Protein AF-A0A357B4P2-F1 (afdb_monomer_lite)

Radius of gyration: 15.86 Å; chains: 1; bounding box: 50×34×34 Å

Foldseek 3Di:
DDPVPDPPDPPDPPDDAQEDEWAQVCCVPVVVVCVVVNHHYLHDYFDPFEANVCRRPVLLAWDDPDDQEIEGQDPVCVVSNVPPPHDYHYFPDHAHHDPPRSCQSDWDDDPPDIHDDPVRHTPVD

Sequence (125 aa):
MNASHVIKTPHLPKGKVTRILIGERYRSRLEAPLKCRGIEVLWIPDNPDVDPRLGGHADLSVIHMGDNLLVAERYTFVNLLTIEGLEIKLAAAAQGAEYPADSGLNGCILDDALIHNPLYTDRAV

pLDDT: mean 85.13, std 13.19, range [44.78, 97.38]

Structure (mmCIF, N/CA/C/O backbone):
data_AF-A0A357B4P2-F1
#
_entry.id   AF-A0A357B4P2-F1
#
loop_
_atom_site.group_PDB
_atom_site.id
_atom_site.type_symbol
_atom_site.label_atom_id
_atom_site.label_alt_id
_atom_site.label_comp_id
_atom_site.label_asym_id
_atom_site.label_entity_id
_atom_site.label_seq_id
_atom_site.pdbx_PDB_ins_code
_atom_site.Cartn_x
_atom_site.Cartn_y
_atom_site.Cartn_z
_atom_site.occupancy
_atom_site.B_iso_or_equiv
_atom_site.auth_seq_id
_atom_site.auth_comp_id
_atom_site.auth_asym_id
_atom_site.auth_atom_id
_atom_site.pdbx_PDB_model_num
ATOM 1 N N . MET A 1 1 ? -38.822 -3.005 -3.786 1.00 50.88 1 MET A N 1
ATOM 2 C CA . MET A 1 1 ? -37.420 -3.476 -3.819 1.00 50.88 1 MET A CA 1
ATOM 3 C C . MET A 1 1 ? -37.089 -3.995 -2.427 1.00 50.88 1 MET A C 1
ATOM 5 O O . MET A 1 1 ? -37.282 -3.246 -1.479 1.00 50.88 1 MET A O 1
ATOM 9 N N . ASN A 1 2 ? -36.711 -5.269 -2.279 1.00 44.78 2 ASN A N 1
ATOM 10 C CA . ASN A 1 2 ? -36.382 -5.848 -0.971 1.00 44.78 2 ASN A CA 1
ATOM 11 C C . ASN A 1 2 ? -35.031 -5.305 -0.484 1.00 44.78 2 ASN A C 1
ATOM 13 O O . ASN A 1 2 ? -34.033 -5.398 -1.192 1.00 44.78 2 ASN A O 1
ATOM 17 N N . ALA A 1 3 ? -34.994 -4.770 0.738 1.00 55.50 3 ALA A N 1
ATOM 18 C CA . ALA A 1 3 ? -33.797 -4.208 1.374 1.00 55.50 3 ALA A CA 1
ATOM 19 C C . ALA A 1 3 ? -32.711 -5.255 1.726 1.00 55.50 3 ALA A C 1
ATOM 21 O O . ALA A 1 3 ? -31.700 -4.915 2.334 1.00 55.50 3 ALA A O 1
ATOM 22 N N . SER A 1 4 ? -32.901 -6.524 1.347 1.00 56.19 4 SER A N 1
ATOM 23 C CA . SER A 1 4 ? -32.019 -7.657 1.657 1.00 56.19 4 SER A CA 1
ATOM 24 C C . SER A 1 4 ? -30.700 -7.682 0.873 1.00 56.19 4 SER A C 1
ATOM 26 O O . SER A 1 4 ? -29.848 -8.505 1.179 1.00 56.19 4 SER A O 1
ATOM 28 N N . HIS A 1 5 ? -30.513 -6.793 -0.108 1.00 55.19 5 HIS A N 1
ATOM 29 C CA . HIS A 1 5 ? -29.274 -6.682 -0.897 1.00 55.19 5 HIS A CA 1
ATOM 30 C C . HIS A 1 5 ? -28.471 -5.408 -0.597 1.00 55.19 5 HIS A C 1
ATOM 32 O O . HIS A 1 5 ? -27.511 -5.100 -1.298 1.00 55.19 5 HIS A O 1
ATOM 38 N N . VAL A 1 6 ? -28.862 -4.639 0.425 1.00 65.38 6 VAL A N 1
ATOM 39 C CA . VAL A 1 6 ? -28.149 -3.412 0.791 1.00 65.38 6 VAL A CA 1
ATOM 40 C C . VAL A 1 6 ? -27.027 -3.764 1.759 1.00 65.38 6 VAL A C 1
ATOM 42 O O . VAL A 1 6 ? -27.273 -4.099 2.920 1.00 65.38 6 VAL A O 1
ATOM 45 N N . ILE A 1 7 ? -25.788 -3.662 1.282 1.00 55.94 7 ILE A N 1
ATOM 46 C CA . ILE A 1 7 ? -24.600 -3.733 2.130 1.00 55.94 7 ILE A CA 1
ATOM 47 C C . ILE A 1 7 ? -24.655 -2.541 3.097 1.00 55.94 7 ILE A C 1
ATOM 49 O O . ILE A 1 7 ? -24.506 -1.393 2.686 1.00 55.94 7 ILE A O 1
ATOM 53 N N . LYS A 1 8 ? -24.915 -2.805 4.385 1.00 57.78 8 LYS A N 1
ATOM 54 C CA . LYS A 1 8 ? -25.049 -1.748 5.407 1.00 57.78 8 LYS A CA 1
ATOM 55 C C . LYS A 1 8 ? -23.717 -1.084 5.755 1.00 57.78 8 LYS A C 1
ATOM 57 O O . LYS A 1 8 ? -23.700 0.092 6.104 1.00 57.78 8 LYS A O 1
ATOM 62 N N . THR A 1 9 ? -22.623 -1.832 5.636 1.00 56.22 9 THR A N 1
ATOM 63 C CA . THR A 1 9 ? -21.273 -1.367 5.953 1.00 56.22 9 THR A CA 1
ATOM 64 C C . THR A 1 9 ? -20.299 -2.020 4.971 1.00 56.22 9 THR A C 1
ATOM 66 O O . THR A 1 9 ? -19.819 -3.118 5.243 1.00 56.22 9 THR A O 1
ATOM 69 N N . PRO A 1 10 ? -20.061 -1.433 3.786 1.00 54.28 10 PRO A N 1
ATOM 70 C CA . PRO A 1 10 ? -19.153 -2.028 2.810 1.00 54.28 10 PRO A CA 1
ATOM 71 C C . PRO A 1 10 ? -17.729 -2.007 3.364 1.00 54.28 10 PRO A C 1
ATOM 73 O O . PRO A 1 10 ? -17.152 -0.934 3.497 1.00 54.28 10 PRO A O 1
ATOM 76 N N . HIS A 1 11 ? -17.224 -3.186 3.746 1.00 60.72 11 HIS A N 1
ATOM 77 C CA . HIS A 1 11 ? -15.833 -3.506 4.111 1.00 60.72 11 HIS A CA 1
ATOM 78 C C . HIS A 1 11 ? -15.080 -2.402 4.869 1.00 60.72 11 HIS A C 1
ATOM 80 O O . HIS A 1 11 ? -13.915 -2.118 4.599 1.00 60.72 11 HIS A O 1
ATOM 86 N N . LEU A 1 12 ? -15.755 -1.762 5.830 1.00 68.75 12 LEU A N 1
ATOM 87 C CA . LEU A 1 12 ? -15.116 -0.785 6.698 1.00 68.75 12 LEU A CA 1
ATOM 88 C C . LEU A 1 12 ? -14.298 -1.519 7.767 1.00 68.75 12 LEU A C 1
ATOM 90 O O . LEU A 1 12 ? -14.704 -2.594 8.220 1.00 68.75 12 LEU A O 1
ATOM 94 N N . PRO A 1 13 ? -13.180 -0.932 8.218 1.00 73.44 13 PRO A N 1
ATOM 95 C CA . PRO A 1 13 ? -12.426 -1.451 9.348 1.00 73.44 13 PRO A CA 1
ATOM 96 C C . PRO A 1 13 ? -13.345 -1.761 10.537 1.00 73.44 13 PRO A C 1
ATOM 98 O O . PRO A 1 13 ? -14.252 -0.989 10.853 1.00 73.44 13 PRO A O 1
ATOM 101 N N . LYS A 1 14 ? -13.098 -2.887 11.222 1.00 74.62 14 LYS A N 1
ATOM 102 C CA . LYS A 1 14 ? -13.917 -3.365 12.358 1.00 74.62 14 LYS A CA 1
ATOM 103 C C . LYS A 1 14 ? -13.927 -2.404 13.562 1.00 74.62 14 LYS A C 1
ATOM 105 O O . LYS A 1 14 ? -14.702 -2.599 14.493 1.00 74.62 14 LYS A O 1
ATOM 110 N N . GLY A 1 15 ? -13.083 -1.373 13.553 1.00 81.44 15 GLY A N 1
ATOM 111 C CA . GLY A 1 15 ? -12.977 -0.364 14.599 1.00 81.44 15 GLY A CA 1
ATOM 112 C C . GLY A 1 15 ? -12.685 1.027 14.044 1.00 81.44 15 GLY A C 1
ATOM 113 O O . GLY A 1 15 ? -12.598 1.243 12.835 1.00 81.44 15 GLY A O 1
ATOM 114 N N . LYS A 1 16 ? -12.526 1.995 14.951 1.00 85.81 16 LYS A N 1
ATOM 115 C CA . LYS A 1 16 ? -12.150 3.360 14.578 1.00 85.81 16 LYS A CA 1
ATOM 116 C C . LYS A 1 16 ? -10.760 3.347 13.940 1.00 85.81 16 LYS A C 1
ATOM 118 O O . LYS A 1 16 ? -9.793 2.945 14.578 1.00 85.81 16 LYS A O 1
ATOM 123 N N . VAL A 1 17 ? -10.665 3.854 12.716 1.00 87.38 17 VAL A N 1
ATOM 124 C CA . VAL A 1 17 ? -9.381 4.091 12.054 1.00 87.38 17 VAL A CA 1
ATOM 125 C C . VAL A 1 17 ? -8.634 5.192 12.798 1.00 87.38 17 VAL A C 1
ATOM 127 O O . VAL A 1 17 ? -9.124 6.317 12.905 1.00 87.38 17 VAL A O 1
ATOM 130 N N . THR A 1 18 ? -7.462 4.858 13.327 1.00 88.81 18 THR A N 1
ATOM 131 C CA . THR A 1 18 ? -6.572 5.793 14.031 1.00 88.81 18 THR A CA 1
ATOM 132 C C . THR A 1 18 ? -5.312 6.111 13.239 1.00 88.81 18 THR A C 1
ATOM 134 O O . THR A 1 18 ? -4.667 7.113 13.531 1.00 88.81 18 THR A O 1
ATOM 137 N N . ARG A 1 19 ? -4.981 5.307 12.223 1.00 87.62 19 ARG A N 1
ATOM 138 C CA . ARG A 1 19 ? -3.798 5.484 11.381 1.00 87.62 19 ARG A CA 1
ATOM 139 C C . ARG A 1 19 ? -4.095 5.109 9.936 1.00 87.62 19 ARG A C 1
ATOM 141 O O . ARG A 1 19 ? -4.826 4.149 9.700 1.00 87.62 19 ARG A O 1
ATOM 148 N N . ILE A 1 20 ? -3.539 5.863 8.991 1.00 89.81 20 ILE A N 1
ATOM 149 C CA . ILE A 1 20 ? -3.687 5.617 7.551 1.00 89.81 20 ILE A CA 1
ATOM 150 C C . ILE A 1 20 ? -2.396 5.891 6.780 1.00 89.81 20 ILE A C 1
ATOM 152 O O . ILE A 1 20 ? -1.549 6.667 7.216 1.00 89.81 20 ILE A O 1
ATOM 156 N N . LEU A 1 21 ? -2.306 5.279 5.604 1.00 88.75 21 LEU A N 1
ATOM 157 C CA . LEU A 1 21 ? -1.267 5.468 4.597 1.00 88.75 21 LEU A CA 1
ATOM 158 C C . LEU A 1 21 ? -1.833 6.339 3.470 1.00 88.75 21 LEU A C 1
ATOM 160 O O . LEU A 1 21 ? -2.863 5.990 2.894 1.00 88.75 21 LEU A O 1
ATOM 164 N N . ILE A 1 22 ? -1.213 7.484 3.178 1.00 92.19 22 ILE A N 1
ATOM 165 C CA . ILE A 1 22 ? -1.667 8.413 2.126 1.00 92.19 22 ILE A CA 1
ATOM 166 C C . ILE A 1 22 ? -0.460 9.018 1.406 1.00 92.19 22 ILE A C 1
ATOM 168 O O . ILE A 1 22 ? 0.534 9.355 2.043 1.00 92.19 22 ILE A O 1
ATOM 172 N N . GLY A 1 23 ? -0.583 9.243 0.094 1.00 92.75 23 GLY A N 1
ATOM 173 C CA . GLY A 1 23 ? 0.402 9.984 -0.696 1.00 92.75 23 GLY A CA 1
ATOM 174 C C . GLY A 1 23 ? 0.726 11.371 -0.127 1.00 92.75 23 GLY A C 1
ATOM 175 O O . GLY A 1 23 ? -0.157 12.210 0.078 1.00 92.75 23 GLY A O 1
ATOM 176 N N . GLU A 1 24 ? 2.009 11.643 0.087 1.00 93.50 24 GLU A N 1
ATOM 177 C CA . GLU A 1 24 ? 2.541 12.882 0.656 1.00 93.50 24 GLU A CA 1
ATOM 178 C C . GLU A 1 24 ? 2.129 14.113 -0.156 1.00 93.50 24 GLU A C 1
ATOM 180 O O . GLU A 1 24 ? 1.865 15.172 0.417 1.00 93.50 24 GLU A O 1
ATOM 185 N N . ARG A 1 25 ? 1.956 13.981 -1.477 1.00 94.94 25 ARG A N 1
ATOM 186 C CA . ARG A 1 25 ? 1.476 15.082 -2.328 1.00 94.94 25 ARG A CA 1
ATOM 187 C C . ARG A 1 25 ? 0.130 15.667 -1.884 1.00 94.94 25 ARG A C 1
ATOM 189 O O . ARG A 1 25 ? -0.169 16.823 -2.183 1.00 94.94 25 ARG A O 1
ATOM 196 N N . TYR A 1 26 ? -0.683 14.904 -1.152 1.00 95.56 26 TYR A N 1
ATOM 197 C CA . TYR A 1 26 ? -1.980 15.358 -0.6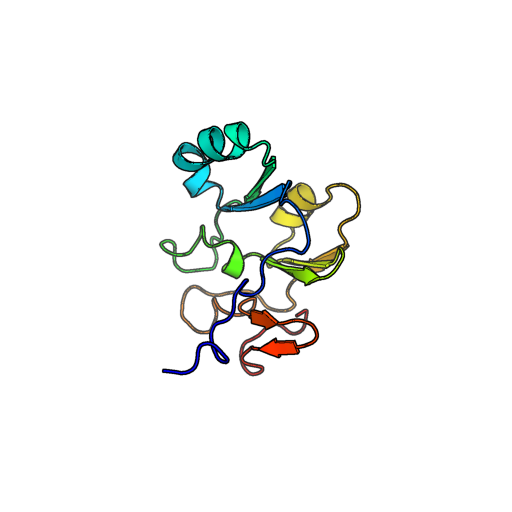44 1.00 95.56 26 TYR A CA 1
ATOM 198 C C . TYR A 1 26 ? -1.900 16.003 0.747 1.00 95.56 26 TYR A C 1
ATOM 200 O O . TYR A 1 26 ? -2.904 16.531 1.240 1.00 95.56 26 TYR A O 1
ATOM 208 N N . ARG A 1 27 ? -0.722 16.007 1.380 1.00 96.31 27 ARG A N 1
ATOM 209 C CA . ARG A 1 27 ? -0.509 16.448 2.764 1.00 96.31 27 ARG A CA 1
ATOM 210 C C . ARG A 1 27 ? -1.027 17.850 3.045 1.00 96.31 27 ARG A C 1
ATOM 212 O O . ARG A 1 27 ? -1.760 18.041 4.011 1.00 96.31 27 ARG A O 1
ATOM 219 N N . SER A 1 28 ? -0.738 18.805 2.161 1.00 97.31 28 SER A N 1
ATOM 220 C CA . SER A 1 28 ? -1.161 20.208 2.305 1.00 97.31 28 SER A CA 1
ATOM 221 C C . SER A 1 28 ? -2.680 20.391 2.417 1.00 97.31 28 SER A C 1
ATOM 223 O O . SER A 1 28 ? -3.141 21.379 2.985 1.00 97.31 28 SER A O 1
ATOM 225 N N . ARG A 1 29 ? -3.465 19.440 1.898 1.00 97.12 29 ARG A N 1
ATOM 226 C CA . ARG A 1 29 ? -4.934 19.463 1.942 1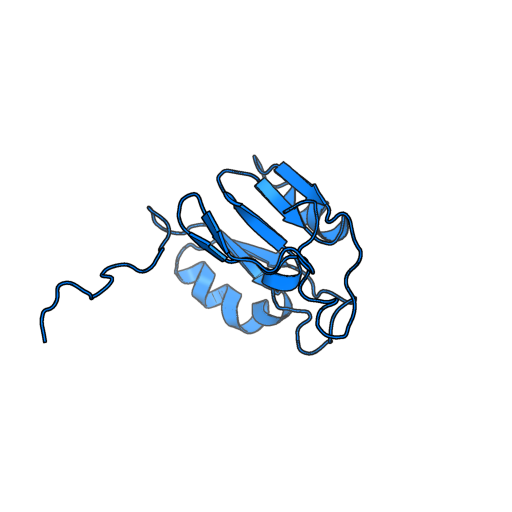.00 97.12 29 ARG A CA 1
ATOM 227 C C . ARG A 1 29 ? -5.508 18.570 3.035 1.00 97.12 29 ARG A C 1
ATOM 229 O O . ARG A 1 29 ? -6.598 18.849 3.528 1.00 97.12 29 ARG A O 1
ATOM 236 N N . LEU A 1 30 ? -4.812 17.488 3.380 1.00 97.12 30 LEU A N 1
ATOM 237 C CA . LEU A 1 30 ? -5.366 16.414 4.202 1.00 97.12 30 LEU A CA 1
ATOM 238 C C . LEU A 1 30 ? -4.843 16.390 5.641 1.00 97.12 30 LEU A C 1
ATOM 240 O O . LEU A 1 30 ? -5.555 15.909 6.519 1.00 97.12 30 LEU A O 1
ATOM 244 N N . GLU A 1 31 ? -3.663 16.941 5.928 1.00 96.81 31 GLU A N 1
ATOM 245 C CA . GLU A 1 31 ? -3.049 16.839 7.259 1.00 96.81 31 GLU A CA 1
ATOM 246 C C . GLU A 1 31 ? -3.930 17.442 8.362 1.00 96.81 31 GLU A C 1
ATOM 248 O O . GLU A 1 31 ? -4.264 16.763 9.333 1.00 96.81 31 GLU A O 1
ATOM 253 N N . ALA A 1 32 ? -4.370 18.693 8.196 1.00 97.38 32 ALA A N 1
ATOM 254 C CA . ALA A 1 32 ? -5.225 19.366 9.173 1.00 97.38 32 ALA A CA 1
ATOM 255 C C . ALA A 1 32 ? -6.562 18.632 9.424 1.00 97.38 32 ALA A C 1
ATOM 257 O O . ALA A 1 32 ? -6.846 18.306 10.581 1.00 97.38 32 ALA A O 1
ATOM 258 N N . PRO A 1 33 ? -7.388 18.312 8.404 1.00 97.06 33 PRO A N 1
ATOM 259 C CA . PRO A 1 33 ? -8.667 17.641 8.641 1.00 97.06 33 PRO A CA 1
ATOM 260 C C . PRO A 1 33 ? -8.533 16.209 9.184 1.00 97.06 33 PRO A C 1
ATOM 262 O O . PRO A 1 33 ? -9.444 15.762 9.891 1.00 97.06 33 PRO A O 1
ATOM 265 N N . LEU A 1 34 ? -7.444 15.492 8.882 1.00 96.00 34 LEU A N 1
ATOM 266 C CA . LEU A 1 34 ? -7.166 14.162 9.441 1.00 96.00 34 LEU A CA 1
ATOM 267 C C . LEU A 1 34 ? -6.726 14.258 10.905 1.00 96.00 34 LEU A C 1
ATOM 269 O O . LEU A 1 34 ? -7.285 13.570 11.763 1.00 96.00 34 LEU A O 1
ATOM 273 N N . LYS A 1 35 ? -5.836 15.203 11.223 1.00 95.38 35 LYS A N 1
ATOM 274 C CA . LYS A 1 35 ? -5.410 15.482 12.599 1.00 95.38 35 LYS A CA 1
ATOM 275 C C . LYS A 1 35 ? -6.584 15.885 13.495 1.00 95.38 35 LYS A C 1
ATOM 277 O O . LYS A 1 35 ? -6.703 15.369 14.602 1.00 95.38 35 LYS A O 1
ATOM 282 N N . CYS A 1 36 ? -7.503 16.727 13.013 1.00 96.62 36 CYS A N 1
ATOM 283 C CA . CYS A 1 36 ? -8.724 17.092 13.749 1.00 96.62 36 CYS A CA 1
ATOM 284 C C . CYS A 1 36 ? -9.635 15.891 14.070 1.00 96.62 36 CYS A C 1
ATOM 286 O O . CYS A 1 36 ? -10.442 15.970 14.992 1.00 96.62 36 CYS A O 1
ATOM 288 N N . ARG A 1 37 ? -9.516 14.781 13.330 1.00 94.88 37 ARG A N 1
ATOM 289 C CA . ARG A 1 37 ? -10.254 13.529 13.579 1.00 94.88 37 ARG A CA 1
ATOM 290 C C . ARG A 1 37 ? -9.493 12.548 14.478 1.00 94.88 37 ARG A C 1
ATOM 292 O O . ARG A 1 37 ? -10.025 11.483 14.800 1.00 94.88 37 ARG A O 1
ATOM 299 N N . GLY A 1 38 ? -8.284 12.912 14.909 1.00 94.62 38 GLY A N 1
ATOM 300 C CA . GLY A 1 38 ? -7.384 12.037 15.657 1.00 94.62 38 GLY A CA 1
ATOM 301 C C . GLY A 1 38 ? -6.836 10.894 14.803 1.00 94.62 38 GLY A C 1
ATOM 302 O O . GLY A 1 38 ? -6.644 9.803 15.329 1.00 94.62 38 GLY A O 1
ATOM 303 N N . ILE A 1 39 ? -6.662 11.125 13.496 1.00 94.88 39 ILE A N 1
ATOM 304 C CA . ILE A 1 39 ? -6.071 10.161 12.568 1.00 94.88 39 ILE A CA 1
ATOM 305 C C . ILE A 1 39 ? -4.611 10.549 12.341 1.00 94.88 39 ILE A C 1
ATOM 307 O O . ILE A 1 39 ? -4.315 11.645 11.862 1.00 94.88 39 ILE A O 1
ATOM 311 N N . GLU A 1 40 ? -3.710 9.641 12.689 1.00 91.56 40 GLU A N 1
ATOM 312 C CA . GLU A 1 40 ? -2.295 9.708 12.350 1.00 91.56 40 GLU A CA 1
ATOM 313 C C . GLU A 1 40 ? -2.093 9.321 10.881 1.00 91.56 40 GLU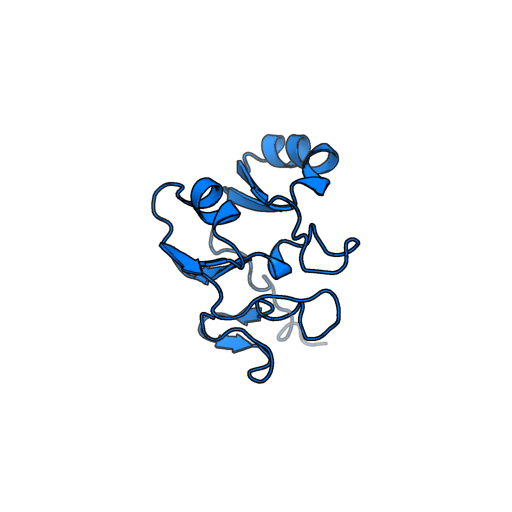 A C 1
ATOM 315 O O . GLU A 1 40 ? -2.738 8.401 10.372 1.00 91.56 40 GLU A O 1
ATOM 320 N N . VAL A 1 41 ? -1.200 10.021 10.185 1.00 90.81 41 VAL A N 1
ATOM 321 C CA . VAL A 1 41 ? -0.951 9.779 8.763 1.00 90.81 41 VAL A CA 1
ATOM 322 C C . VAL A 1 41 ? 0.500 9.407 8.547 1.00 90.81 41 VAL A C 1
ATOM 324 O O . VAL A 1 41 ? 1.403 10.133 8.960 1.00 90.81 41 VAL A O 1
ATOM 327 N N . LEU A 1 42 ? 0.694 8.294 7.853 1.00 88.38 42 LEU A N 1
ATOM 328 C CA . LEU A 1 42 ? 1.967 7.871 7.304 1.00 88.38 42 LEU A CA 1
ATOM 329 C C . LEU A 1 42 ? 2.028 8.355 5.859 1.00 88.38 42 LEU A C 1
ATOM 331 O O . LEU A 1 42 ? 1.304 7.860 4.991 1.00 88.38 42 LEU A O 1
ATOM 335 N N . TRP A 1 43 ? 2.834 9.390 5.636 1.00 90.44 43 TRP A N 1
ATOM 336 C CA . TRP A 1 43 ? 2.950 10.038 4.337 1.00 90.44 43 TRP A CA 1
ATOM 337 C C . TRP A 1 43 ? 3.873 9.235 3.423 1.00 90.44 43 TRP A C 1
ATOM 339 O O . TRP A 1 43 ? 5.044 9.025 3.732 1.00 90.44 43 TRP A O 1
ATOM 349 N N . ILE A 1 44 ? 3.320 8.792 2.301 1.00 89.50 44 ILE A N 1
ATOM 350 C CA . ILE A 1 44 ? 3.994 7.985 1.287 1.00 89.50 44 ILE A CA 1
ATOM 351 C C . ILE A 1 44 ? 4.543 8.938 0.221 1.00 89.50 44 ILE A C 1
ATOM 353 O O . ILE A 1 44 ? 3.738 9.591 -0.445 1.00 89.50 44 ILE A O 1
ATOM 357 N N . PRO A 1 45 ? 5.868 9.076 0.047 1.00 90.81 45 PRO A N 1
ATOM 358 C CA . PRO A 1 45 ? 6.412 9.877 -1.046 1.00 90.81 45 PRO A CA 1
ATOM 359 C C . PRO A 1 45 ? 5.954 9.330 -2.399 1.00 90.81 45 PRO A C 1
ATOM 361 O O . PRO A 1 45 ? 5.666 8.143 -2.525 1.00 90.81 45 PRO A O 1
ATOM 364 N N . ASP A 1 46 ? 5.937 10.184 -3.418 1.00 92.69 46 ASP A N 1
ATOM 365 C CA . ASP A 1 46 ? 5.509 9.770 -4.752 1.00 92.69 46 ASP A CA 1
ATOM 366 C C . ASP A 1 46 ? 6.318 8.566 -5.284 1.00 92.69 46 ASP A C 1
ATOM 368 O O . ASP A 1 46 ? 7.522 8.410 -5.029 1.00 92.69 46 ASP A O 1
ATOM 372 N N . ASN A 1 47 ? 5.644 7.717 -6.055 1.00 91.69 47 ASN A N 1
ATOM 373 C CA . ASN A 1 47 ? 6.236 6.662 -6.856 1.00 91.69 47 ASN A CA 1
ATOM 374 C C . ASN A 1 47 ? 6.779 7.243 -8.176 1.00 91.69 47 ASN A C 1
ATOM 376 O O . ASN A 1 47 ? 5.985 7.703 -8.999 1.00 91.69 47 ASN A O 1
ATOM 380 N N . PRO A 1 48 ? 8.113 7.280 -8.377 1.00 92.19 48 PRO A N 1
ATOM 381 C CA . PRO A 1 48 ? 8.720 7.845 -9.577 1.00 92.19 48 PRO A CA 1
ATOM 382 C C . PRO A 1 48 ? 8.689 6.883 -10.772 1.00 92.19 48 PRO A C 1
ATOM 384 O O . PRO A 1 48 ? 8.968 7.320 -11.886 1.00 92.19 48 PRO A O 1
ATOM 387 N N . ASP A 1 49 ? 8.384 5.602 -10.544 1.00 92.38 49 ASP A N 1
ATOM 388 C CA . ASP A 1 49 ? 8.447 4.554 -11.565 1.00 92.38 49 ASP A CA 1
ATOM 389 C C . ASP A 1 49 ? 7.130 4.425 -12.348 1.00 92.38 49 ASP A C 1
ATOM 391 O O . ASP A 1 49 ? 7.099 3.801 -13.409 1.00 92.38 49 ASP A O 1
ATOM 395 N N . VAL A 1 50 ? 6.052 5.048 -11.857 1.00 94.00 50 VAL A N 1
ATOM 396 C CA . VAL A 1 50 ? 4.725 5.079 -12.492 1.00 94.00 50 VAL A CA 1
ATOM 397 C C . VAL A 1 50 ? 4.453 6.420 -13.181 1.00 94.00 50 VAL A C 1
ATOM 399 O O . VAL A 1 50 ? 5.227 7.374 -13.068 1.00 94.00 50 VAL A O 1
ATOM 402 N N . ASP A 1 51 ? 3.321 6.532 -13.884 1.00 95.75 51 ASP A N 1
ATOM 403 C CA . ASP A 1 51 ? 2.880 7.807 -14.454 1.00 95.75 51 ASP A CA 1
ATOM 404 C C . ASP A 1 51 ? 2.853 8.915 -13.370 1.00 95.75 51 ASP A C 1
ATOM 406 O O . ASP A 1 51 ? 2.208 8.743 -12.329 1.00 95.75 51 ASP A O 1
ATOM 410 N N . PRO A 1 52 ? 3.483 10.089 -13.586 1.00 94.62 52 PRO A N 1
ATOM 411 C CA . PRO A 1 52 ? 3.552 11.156 -12.581 1.00 94.62 52 PRO A CA 1
ATOM 412 C C . PRO A 1 52 ? 2.188 11.626 -12.056 1.00 94.62 52 PRO A C 1
ATOM 414 O O . PRO A 1 52 ? 2.072 12.086 -10.910 1.00 94.62 52 PRO A O 1
ATOM 417 N N . ARG A 1 53 ? 1.132 11.507 -12.870 1.00 94.75 53 ARG A N 1
ATOM 418 C CA . ARG A 1 53 ? -0.249 11.822 -12.472 1.00 94.75 53 ARG A CA 1
ATOM 419 C C . ARG A 1 53 ? -0.739 10.866 -11.386 1.00 94.75 53 ARG A C 1
ATOM 421 O O . ARG A 1 53 ? -1.482 11.299 -10.508 1.00 94.75 53 ARG A O 1
ATOM 428 N N . LEU A 1 54 ? -0.264 9.625 -11.415 1.00 94.31 54 LEU A N 1
ATOM 429 C CA . LEU A 1 54 ? -0.594 8.552 -10.485 1.00 94.31 54 LEU A CA 1
ATOM 430 C C . LEU A 1 54 ? 0.412 8.411 -9.338 1.00 94.31 54 LEU A C 1
ATOM 432 O O . LEU A 1 54 ? 0.067 7.801 -8.343 1.00 94.31 54 LEU A O 1
ATOM 436 N N . GLY A 1 55 ? 1.602 9.016 -9.404 1.00 93.06 55 GLY A N 1
ATOM 437 C CA . GLY A 1 55 ? 2.673 8.788 -8.418 1.00 93.06 55 GLY A CA 1
ATOM 438 C C . GLY A 1 55 ? 2.298 8.948 -6.934 1.00 93.06 55 GLY A C 1
ATOM 439 O O . GLY A 1 55 ? 2.929 8.335 -6.089 1.00 93.06 55 GLY A O 1
ATOM 440 N N . GLY A 1 56 ? 1.261 9.715 -6.586 1.00 92.88 56 GLY A N 1
ATOM 441 C CA . GLY A 1 56 ? 0.794 9.837 -5.196 1.00 92.88 56 GLY A CA 1
ATOM 442 C C . GLY A 1 56 ? -0.233 8.790 -4.754 1.00 92.88 56 GLY A C 1
ATOM 443 O O . GLY A 1 56 ? -0.709 8.847 -3.619 1.00 92.88 56 GLY A O 1
ATOM 444 N N . HIS A 1 57 ? -0.640 7.888 -5.642 1.00 93.19 57 HIS A N 1
ATOM 445 C CA . HIS A 1 57 ? -1.604 6.833 -5.365 1.00 93.19 57 HIS A CA 1
ATOM 446 C C . HIS A 1 57 ? -0.956 5.760 -4.490 1.00 93.19 57 HIS A C 1
ATOM 448 O O . HIS A 1 57 ? -0.088 5.014 -4.932 1.00 93.19 57 HIS A O 1
ATOM 454 N N . ALA A 1 58 ? -1.380 5.697 -3.227 1.00 90.75 58 ALA A N 1
ATOM 455 C CA . ALA A 1 58 ? -0.803 4.779 -2.252 1.00 90.75 58 ALA A CA 1
ATOM 456 C C . ALA A 1 58 ? -0.966 3.305 -2.660 1.00 90.75 58 ALA A C 1
ATOM 458 O O . ALA A 1 58 ? -0.078 2.514 -2.382 1.00 90.75 58 ALA A O 1
ATOM 459 N N . ASP A 1 59 ? -2.046 2.949 -3.357 1.00 91.19 59 ASP A N 1
ATOM 460 C CA . ASP A 1 59 ? -2.333 1.601 -3.868 1.00 91.19 59 ASP A CA 1
ATOM 461 C C . ASP A 1 59 ? -1.414 1.154 -5.018 1.00 91.19 59 ASP A C 1
ATOM 463 O O . ASP A 1 59 ? -1.386 -0.031 -5.353 1.00 91.19 59 ASP A O 1
ATOM 467 N N . LEU A 1 60 ? -0.640 2.076 -5.600 1.00 92.94 60 LEU A N 1
ATOM 468 C CA . LEU A 1 60 ? 0.457 1.757 -6.517 1.00 92.94 60 LEU A CA 1
ATOM 469 C C . LEU A 1 60 ? 1.799 1.623 -5.790 1.00 92.94 60 LEU A C 1
ATOM 471 O O . LEU A 1 60 ? 2.754 1.137 -6.375 1.00 92.94 60 LEU A O 1
ATOM 475 N N . SER A 1 61 ? 1.898 2.020 -4.524 1.00 91.31 61 SER A N 1
ATOM 476 C CA . SER A 1 61 ? 3.140 1.923 -3.744 1.00 91.31 61 SER A CA 1
ATOM 477 C C . SER A 1 61 ? 3.100 0.828 -2.689 1.00 91.31 61 SER A C 1
ATOM 479 O O . SER A 1 61 ? 4.111 0.201 -2.392 1.00 91.31 61 SER A O 1
ATOM 481 N N . VAL A 1 62 ? 1.936 0.586 -2.095 1.00 90.69 62 VAL A N 1
ATOM 482 C CA . VAL A 1 62 ? 1.792 -0.336 -0.977 1.00 90.69 62 VAL A CA 1
ATOM 483 C C . VAL A 1 62 ? 0.420 -0.996 -0.980 1.00 90.69 62 VAL A C 1
ATOM 485 O O . VAL A 1 62 ? -0.601 -0.353 -1.225 1.00 90.69 62 VAL A O 1
ATOM 488 N N . ILE A 1 63 ? 0.389 -2.275 -0.622 1.00 90.81 63 ILE A N 1
ATOM 489 C CA . ILE A 1 63 ? -0.837 -3.002 -0.292 1.00 90.81 63 ILE A CA 1
ATOM 490 C C . ILE A 1 63 ? -0.731 -3.580 1.120 1.00 90.81 63 ILE A C 1
ATOM 492 O O . ILE A 1 63 ? 0.311 -4.093 1.531 1.00 90.81 63 ILE A O 1
ATOM 496 N N . HIS A 1 64 ? -1.818 -3.460 1.884 1.00 88.81 64 HIS A N 1
ATOM 497 C CA . HIS A 1 64 ? -1.930 -4.004 3.234 1.00 88.81 64 HIS A CA 1
ATOM 498 C C . HIS A 1 64 ? -2.613 -5.369 3.193 1.00 88.81 64 HIS A C 1
ATOM 500 O O . HIS A 1 64 ? -3.822 -5.436 2.994 1.00 88.81 64 HIS A O 1
ATOM 506 N N . MET A 1 65 ? -1.861 -6.441 3.446 1.00 87.50 65 MET A N 1
ATOM 507 C CA . MET A 1 65 ? -2.307 -7.834 3.276 1.00 87.50 65 MET A CA 1
ATOM 508 C C . MET A 1 65 ? -3.108 -8.394 4.459 1.00 87.50 65 MET A C 1
ATOM 510 O O . MET A 1 65 ? -3.464 -9.568 4.473 1.00 87.50 65 MET A O 1
ATOM 514 N N . GLY A 1 66 ? -3.407 -7.553 5.447 1.00 80.81 66 GLY A N 1
ATOM 515 C CA . GLY A 1 66 ? -4.038 -7.962 6.698 1.00 80.81 66 GLY A CA 1
ATOM 516 C C . GLY A 1 66 ? -3.030 -7.984 7.841 1.00 80.81 66 GLY A C 1
ATOM 517 O O . GLY A 1 66 ? -1.824 -7.877 7.624 1.00 80.81 66 GLY A O 1
ATOM 518 N N . ASP A 1 67 ? -3.553 -8.066 9.064 1.00 82.12 67 ASP A N 1
ATOM 519 C CA . ASP A 1 67 ? -2.782 -8.047 10.308 1.00 82.12 67 ASP A CA 1
ATOM 520 C C . ASP A 1 67 ? -1.713 -6.948 10.334 1.00 82.12 67 ASP A C 1
ATOM 522 O O . ASP A 1 67 ? -2.045 -5.769 10.452 1.00 82.12 67 ASP A O 1
ATOM 526 N N . ASN A 1 68 ? -0.444 -7.334 10.237 1.00 81.19 68 ASN A N 1
ATOM 527 C CA . ASN A 1 68 ? 0.692 -6.435 10.274 1.00 81.19 68 ASN A CA 1
ATOM 528 C C . ASN A 1 68 ? 1.537 -6.469 8.991 1.00 81.19 68 ASN A C 1
ATOM 530 O O . ASN A 1 68 ? 2.612 -5.880 8.987 1.00 81.19 68 ASN A O 1
ATOM 534 N N . LEU A 1 69 ? 1.088 -7.136 7.923 1.00 84.75 69 LEU A N 1
ATOM 535 C CA . LEU A 1 69 ? 1.875 -7.321 6.703 1.00 84.75 69 LEU A CA 1
ATOM 536 C C . LEU A 1 69 ? 1.565 -6.250 5.647 1.00 84.75 69 LEU A C 1
ATOM 538 O O . LEU A 1 69 ? 0.431 -6.110 5.182 1.00 84.75 69 LEU A O 1
ATOM 542 N N . LEU A 1 70 ? 2.611 -5.560 5.200 1.00 88.50 70 LEU A N 1
ATOM 543 C CA . LEU A 1 70 ? 2.606 -4.685 4.032 1.00 88.50 70 LEU A CA 1
ATOM 544 C C . LEU A 1 70 ? 3.497 -5.257 2.927 1.00 88.50 70 LEU A C 1
ATOM 546 O O . LEU A 1 70 ? 4.590 -5.754 3.200 1.00 88.50 70 LEU A O 1
ATOM 550 N N . VAL A 1 71 ? 3.068 -5.115 1.674 1.00 89.25 71 VAL A N 1
ATOM 551 C CA . VAL A 1 71 ? 3.926 -5.310 0.497 1.00 89.25 71 VAL A CA 1
ATOM 552 C C . VAL A 1 71 ? 4.156 -3.948 -0.141 1.00 89.25 71 VAL A C 1
ATOM 554 O O . VAL A 1 71 ? 3.188 -3.270 -0.479 1.00 89.25 71 VAL A O 1
ATOM 557 N N . ALA A 1 72 ? 5.417 -3.540 -0.270 1.00 90.06 72 ALA A N 1
ATOM 558 C CA . ALA A 1 72 ? 5.813 -2.235 -0.796 1.00 90.06 72 ALA A CA 1
ATOM 559 C C . ALA A 1 72 ? 6.725 -2.375 -2.019 1.00 90.06 72 ALA A C 1
ATOM 561 O O . ALA A 1 72 ? 7.528 -3.300 -2.116 1.00 90.06 72 ALA A O 1
ATOM 562 N N . GLU A 1 73 ? 6.643 -1.433 -2.942 1.00 86.50 73 GLU A N 1
ATOM 563 C CA . GLU A 1 73 ? 7.427 -1.411 -4.175 1.00 86.50 73 GLU A CA 1
ATOM 564 C C . GLU A 1 73 ? 8.908 -1.021 -3.972 1.00 86.50 73 GLU A C 1
ATOM 566 O O . GLU A 1 73 ? 9.754 -1.434 -4.764 1.00 86.50 73 GLU A O 1
ATOM 571 N N . ARG A 1 74 ? 9.275 -0.286 -2.902 1.00 77.38 74 ARG A N 1
ATOM 572 C CA . ARG A 1 74 ? 10.682 0.121 -2.632 1.00 77.38 74 ARG A CA 1
ATOM 573 C C . ARG A 1 74 ? 11.113 0.091 -1.160 1.00 77.38 74 ARG A C 1
ATOM 575 O O . ARG A 1 74 ? 10.346 0.367 -0.242 1.00 77.38 74 ARG A O 1
ATOM 582 N N . TYR A 1 75 ? 12.429 -0.030 -0.943 1.00 62.44 75 TYR A N 1
ATOM 583 C CA . TYR A 1 75 ? 13.079 0.162 0.368 1.00 62.44 75 TYR A CA 1
ATOM 584 C C . TYR A 1 75 ? 12.919 1.568 0.961 1.00 62.44 75 TYR A C 1
ATOM 586 O O . TYR A 1 75 ? 12.986 1.726 2.178 1.00 62.44 75 TYR A O 1
ATOM 594 N N . THR A 1 76 ? 12.723 2.602 0.134 1.00 61.41 76 THR A N 1
ATOM 595 C CA . THR A 1 76 ? 12.564 3.982 0.630 1.00 61.41 76 THR A CA 1
ATOM 596 C C . THR A 1 76 ? 11.341 4.126 1.538 1.00 61.41 76 THR A C 1
ATOM 598 O O . THR A 1 76 ? 11.338 4.990 2.411 1.00 61.41 76 THR A O 1
ATOM 601 N N . PHE A 1 77 ? 10.352 3.240 1.389 1.00 63.34 77 PHE A N 1
ATOM 602 C CA . PHE A 1 77 ? 9.193 3.142 2.271 1.00 63.34 77 PHE A CA 1
ATOM 603 C C . PHE A 1 77 ? 9.473 2.340 3.525 1.00 63.34 77 PHE A C 1
ATOM 605 O O . PHE A 1 77 ? 8.901 2.660 4.557 1.00 63.34 77 PHE A O 1
ATOM 612 N N . VAL A 1 78 ? 10.376 1.355 3.473 1.00 60.84 78 VAL A N 1
ATOM 613 C CA . VAL A 1 78 ? 10.679 0.492 4.620 1.00 60.84 78 VAL A CA 1
ATOM 614 C C . VAL A 1 78 ? 11.050 1.350 5.817 1.00 60.84 78 VAL A C 1
ATOM 616 O O . VAL A 1 78 ? 10.367 1.253 6.814 1.00 60.84 78 VAL A O 1
ATOM 619 N N . ASN A 1 79 ? 11.981 2.300 5.690 1.00 62.06 79 ASN A N 1
ATOM 620 C CA . ASN A 1 79 ? 12.377 3.164 6.814 1.00 62.06 79 ASN A CA 1
ATOM 621 C C . ASN A 1 79 ? 11.255 4.079 7.348 1.00 62.06 79 ASN A C 1
ATOM 623 O O . ASN A 1 79 ? 11.283 4.445 8.520 1.00 62.06 79 ASN A O 1
ATOM 627 N N . LEU A 1 80 ? 10.292 4.465 6.502 1.00 63.19 80 LEU A N 1
ATOM 628 C CA . LEU A 1 80 ? 9.109 5.238 6.907 1.00 63.19 80 LEU A CA 1
ATOM 629 C C . LEU A 1 80 ? 8.035 4.352 7.549 1.00 63.19 80 LEU A C 1
ATOM 631 O O . LEU A 1 80 ? 7.208 4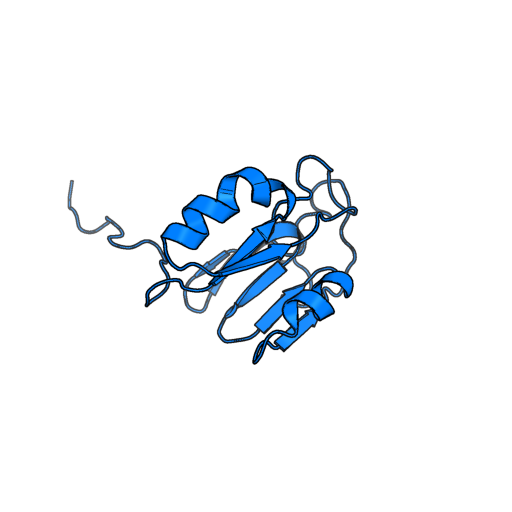.855 8.301 1.00 63.19 80 LEU A O 1
ATOM 635 N N . LEU A 1 81 ? 8.044 3.056 7.238 1.00 63.41 81 LEU A N 1
ATOM 636 C CA . LEU A 1 81 ? 7.036 2.071 7.610 1.00 63.41 81 LEU A CA 1
ATOM 637 C C . LEU A 1 81 ? 7.531 1.050 8.641 1.00 63.41 81 LEU A C 1
ATOM 639 O O . LEU A 1 81 ? 6.692 0.309 9.148 1.00 63.41 81 LEU A O 1
ATOM 643 N N . THR A 1 82 ? 8.818 1.045 9.041 1.00 60.47 82 THR A N 1
ATOM 644 C CA . THR A 1 82 ? 9.366 0.282 10.193 1.00 60.47 82 THR A CA 1
ATOM 645 C C . THR A 1 82 ? 8.820 0.781 11.538 1.00 60.47 82 THR A C 1
ATOM 647 O O . THR A 1 82 ? 9.455 0.696 12.589 1.00 60.47 82 THR A O 1
ATOM 650 N N . ILE A 1 83 ? 7.626 1.348 11.493 1.00 55.84 83 ILE A N 1
ATOM 651 C CA . ILE A 1 83 ? 6.800 1.745 12.601 1.00 55.84 83 ILE A CA 1
ATOM 652 C C . ILE A 1 83 ? 6.369 0.470 13.317 1.00 55.84 83 ILE A C 1
ATOM 654 O O . ILE A 1 83 ? 6.014 -0.534 12.702 1.00 55.84 83 ILE A O 1
ATOM 658 N N . GLU A 1 84 ? 6.446 0.546 14.639 1.00 63.00 84 GLU A N 1
ATOM 659 C CA . GLU A 1 84 ? 6.242 -0.529 15.604 1.00 63.00 84 GLU A CA 1
ATOM 660 C C . GLU A 1 84 ? 5.206 -1.580 15.164 1.00 63.00 84 GLU A C 1
ATOM 662 O O . GLU A 1 84 ? 4.004 -1.318 15.111 1.00 63.00 84 GLU A O 1
ATOM 667 N N . GLY A 1 85 ? 5.695 -2.791 14.881 1.00 73.38 85 GLY A N 1
ATOM 668 C CA . GLY A 1 85 ? 4.881 -3.996 14.722 1.00 73.38 85 GLY A CA 1
ATOM 669 C C . GLY A 1 85 ? 4.542 -4.421 13.292 1.00 73.38 85 GLY A C 1
ATOM 670 O O . GLY A 1 85 ? 4.068 -5.545 13.148 1.00 73.38 85 GLY A O 1
ATOM 671 N N . LEU A 1 86 ? 4.793 -3.606 12.258 1.00 79.69 86 LEU A N 1
ATOM 672 C CA . LEU A 1 86 ? 4.526 -3.979 10.858 1.00 79.69 86 LEU A CA 1
ATOM 673 C C . LEU A 1 86 ? 5.662 -4.820 10.243 1.00 79.69 86 LEU A C 1
ATOM 675 O O . LEU A 1 86 ? 6.838 -4.475 10.352 1.00 79.69 86 LEU A O 1
ATOM 679 N N . GLU A 1 87 ? 5.305 -5.913 9.569 1.00 84.81 87 GLU A N 1
ATOM 680 C CA . GLU A 1 87 ? 6.176 -6.678 8.676 1.00 84.81 87 GLU A CA 1
ATOM 681 C C . GLU A 1 87 ? 6.082 -6.090 7.265 1.00 84.81 87 GLU A C 1
ATOM 683 O O . GLU A 1 87 ? 4.988 -5.863 6.750 1.00 84.81 87 GLU A O 1
ATOM 688 N N . ILE A 1 88 ? 7.225 -5.856 6.619 1.00 85.00 88 ILE A N 1
ATOM 689 C CA . ILE A 1 88 ? 7.266 -5.315 5.259 1.00 85.00 88 ILE A CA 1
ATOM 690 C C . ILE A 1 88 ? 7.969 -6.303 4.344 1.00 85.00 88 ILE A C 1
ATOM 692 O O . ILE A 1 88 ? 9.137 -6.640 4.555 1.00 85.00 88 ILE A O 1
ATOM 696 N N . LYS A 1 89 ? 7.268 -6.711 3.290 1.00 89.38 89 LYS A N 1
ATOM 697 C CA . LYS A 1 89 ? 7.829 -7.420 2.143 1.00 89.38 89 LYS A CA 1
ATOM 698 C C . LYS A 1 89 ? 7.993 -6.455 0.985 1.00 89.38 89 LYS A C 1
ATOM 700 O O . LYS A 1 89 ? 7.202 -5.533 0.808 1.00 89.38 89 LYS A O 1
ATOM 705 N N . LEU A 1 90 ? 9.033 -6.672 0.196 1.00 91.06 90 LEU A N 1
ATOM 706 C CA . LEU A 1 90 ? 9.223 -5.918 -1.032 1.00 91.06 90 LEU A CA 1
ATOM 707 C C . LEU A 1 90 ? 8.594 -6.654 -2.203 1.00 91.06 90 LEU A C 1
ATOM 709 O O . LEU A 1 90 ? 8.652 -7.884 -2.259 1.00 91.06 90 LEU A O 1
ATOM 713 N N . ALA A 1 91 ? 8.038 -5.880 -3.129 1.00 92.00 91 ALA A N 1
ATOM 714 C CA . ALA A 1 91 ? 7.632 -6.360 -4.436 1.00 92.00 91 ALA A CA 1
ATOM 715 C C . ALA A 1 91 ? 8.808 -7.079 -5.118 1.00 92.00 91 ALA A C 1
ATOM 717 O O . ALA A 1 91 ? 9.964 -6.649 -5.041 1.00 92.00 91 ALA A O 1
ATOM 718 N N . ALA A 1 92 ? 8.513 -8.203 -5.761 1.00 92.38 92 AL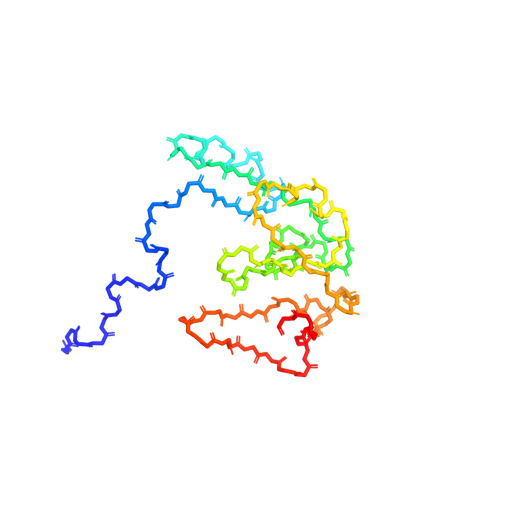A A N 1
ATOM 719 C CA . ALA A 1 92 ? 9.485 -9.015 -6.477 1.00 92.38 92 ALA A CA 1
ATOM 720 C C . ALA A 1 92 ? 9.870 -8.408 -7.837 1.00 92.38 92 ALA A C 1
ATOM 722 O O . ALA A 1 92 ? 10.958 -8.689 -8.348 1.00 92.38 92 ALA A O 1
ATOM 723 N N . ALA A 1 93 ? 8.987 -7.608 -8.431 1.00 90.62 93 ALA A N 1
ATOM 724 C CA . ALA A 1 93 ? 9.169 -6.943 -9.709 1.00 90.62 93 ALA A CA 1
ATOM 725 C C . ALA A 1 93 ? 9.158 -5.417 -9.554 1.00 90.62 93 ALA A C 1
ATOM 727 O O . ALA A 1 93 ? 8.465 -4.850 -8.711 1.00 90.62 93 ALA A O 1
ATOM 728 N N . ALA A 1 94 ? 9.927 -4.750 -10.413 1.00 88.75 94 ALA A N 1
ATOM 729 C CA . ALA A 1 94 ? 9.854 -3.303 -10.557 1.00 88.75 94 ALA A CA 1
ATOM 730 C C . ALA A 1 94 ? 8.556 -2.903 -11.272 1.00 88.75 94 ALA A C 1
ATOM 732 O O . ALA A 1 94 ? 8.064 -3.637 -12.133 1.00 88.75 94 ALA A O 1
ATOM 733 N N . GLN A 1 95 ? 8.044 -1.720 -10.940 1.00 90.94 95 GLN A N 1
ATOM 734 C CA . GLN A 1 95 ? 6.918 -1.119 -11.648 1.00 90.94 95 GLN A CA 1
ATOM 735 C C . GLN A 1 95 ? 7.370 -0.357 -12.897 1.00 90.94 95 GLN A C 1
ATOM 737 O O . GLN A 1 95 ? 8.564 -0.150 -13.123 1.00 90.94 95 GLN A O 1
ATOM 742 N N . GLY A 1 96 ? 6.405 0.049 -13.719 1.00 93.50 96 GLY A N 1
ATOM 743 C CA . GLY A 1 96 ? 6.641 0.875 -14.899 1.00 93.50 96 GLY A CA 1
ATOM 744 C C . GLY A 1 96 ? 5.540 1.905 -15.131 1.00 93.50 96 GLY A C 1
ATOM 745 O O . GLY A 1 96 ? 4.450 1.804 -14.580 1.00 93.50 96 GLY A O 1
ATOM 746 N N . ALA A 1 97 ? 5.827 2.887 -15.986 1.00 95.00 97 ALA A N 1
ATOM 747 C CA . ALA A 1 97 ? 4.976 4.059 -16.199 1.00 95.00 97 ALA A CA 1
ATOM 748 C C . ALA A 1 97 ? 3.686 3.797 -16.994 1.00 95.00 97 ALA A C 1
ATOM 750 O O . ALA A 1 97 ? 2.823 4.672 -17.057 1.00 95.00 97 ALA A O 1
ATOM 751 N N . GLU A 1 98 ? 3.557 2.627 -17.619 1.00 95.88 98 GLU A N 1
ATOM 752 C CA . GLU A 1 98 ? 2.432 2.280 -18.486 1.00 95.88 98 GLU A CA 1
ATOM 753 C C . GLU A 1 98 ? 1.701 1.044 -17.970 1.00 95.88 98 GLU A C 1
ATOM 755 O O . GLU A 1 98 ? 2.323 0.040 -17.620 1.00 95.88 98 GLU A O 1
ATOM 760 N N . TYR A 1 99 ? 0.369 1.082 -17.994 1.00 92.69 99 TYR A N 1
ATOM 761 C CA . TYR A 1 99 ? -0.458 -0.073 -17.660 1.00 92.69 99 TYR A CA 1
ATOM 762 C C . TYR A 1 99 ? -0.159 -1.267 -18.591 1.00 92.69 99 TYR A C 1
ATOM 764 O O . TYR A 1 99 ? -0.111 -1.084 -19.812 1.00 92.69 99 TYR A O 1
ATOM 772 N N . PRO A 1 100 ? -0.025 -2.503 -18.067 1.00 94.25 100 PRO A N 1
ATOM 773 C CA . PRO A 1 100 ? -0.274 -2.920 -16.680 1.00 94.25 100 PRO A CA 1
ATOM 774 C C . PRO A 1 100 ? 0.952 -2.909 -15.750 1.00 94.25 100 PRO A C 1
ATOM 776 O O . PRO A 1 100 ? 0.864 -3.443 -14.644 1.00 94.25 100 PRO A O 1
ATOM 779 N N . ALA A 1 101 ? 2.087 -2.338 -16.157 1.00 94.81 101 ALA A N 1
ATOM 780 C CA . ALA A 1 101 ? 3.332 -2.379 -15.384 1.00 94.81 101 ALA A CA 1
ATOM 781 C C . ALA A 1 101 ? 3.292 -1.557 -14.078 1.00 94.81 101 ALA A C 1
ATOM 783 O O . ALA A 1 101 ? 4.099 -1.802 -13.187 1.00 94.81 101 ALA A O 1
ATOM 784 N N . ASP A 1 102 ? 2.357 -0.619 -13.934 1.00 94.38 102 ASP A N 1
ATOM 785 C CA . ASP A 1 102 ? 2.104 0.146 -12.702 1.00 94.38 102 ASP A CA 1
ATOM 786 C C . ASP A 1 102 ? 1.200 -0.598 -11.702 1.00 94.38 102 ASP A C 1
ATOM 788 O O . ASP A 1 102 ? 1.140 -0.250 -10.527 1.00 94.38 102 ASP A O 1
ATOM 792 N N . SER A 1 103 ? 0.504 -1.648 -12.140 1.00 94.25 103 SER A N 1
ATOM 793 C CA . SER A 1 103 ? -0.583 -2.276 -11.376 1.00 94.25 103 SER A CA 1
ATOM 794 C C . SER A 1 103 ? -0.155 -3.455 -10.490 1.00 94.25 103 SER A C 1
ATOM 796 O O . SER A 1 103 ? -1.006 -4.153 -9.940 1.00 94.25 103 SER A O 1
ATOM 798 N N . GLY A 1 104 ? 1.151 -3.690 -10.318 1.00 94.75 104 GLY A N 1
ATOM 799 C CA . GLY A 1 104 ? 1.680 -4.878 -9.632 1.00 94.75 104 GLY A CA 1
ATOM 800 C C . GLY A 1 104 ? 1.189 -5.061 -8.189 1.00 94.75 104 GLY A C 1
ATOM 801 O O . GLY A 1 104 ? 1.071 -6.188 -7.721 1.00 94.75 104 GLY A O 1
ATOM 802 N N . LEU A 1 105 ? 0.838 -3.977 -7.494 1.00 94.19 105 LEU A N 1
ATOM 803 C CA . LEU A 1 105 ? 0.306 -4.018 -6.124 1.00 94.19 105 LEU A CA 1
ATOM 804 C C . LEU A 1 105 ? -1.211 -3.800 -6.050 1.00 94.19 105 LEU A C 1
ATOM 806 O O . LEU A 1 105 ? -1.783 -3.785 -4.962 1.00 94.19 105 LEU A O 1
ATOM 810 N N . ASN A 1 106 ? -1.890 -3.646 -7.189 1.00 93.19 106 ASN A N 1
ATOM 811 C CA . ASN A 1 106 ? -3.336 -3.478 -7.211 1.00 93.19 106 ASN A CA 1
ATOM 812 C C . ASN A 1 106 ? -4.041 -4.810 -6.932 1.00 93.19 106 ASN A C 1
ATOM 814 O O . ASN A 1 106 ? -4.039 -5.739 -7.744 1.00 93.19 106 ASN A O 1
ATOM 818 N N . GLY A 1 107 ? -4.713 -4.858 -5.787 1.00 91.12 107 GLY A N 1
ATOM 819 C CA . GLY A 1 107 ? -5.586 -5.944 -5.379 1.00 91.12 107 GLY A CA 1
ATOM 820 C C . GLY A 1 107 ? -6.680 -5.428 -4.452 1.00 91.12 107 GLY A C 1
ATOM 821 O O . GLY A 1 107 ? -6.497 -4.453 -3.723 1.00 91.12 107 GLY A O 1
ATOM 822 N N . CYS A 1 108 ? -7.839 -6.075 -4.489 1.00 89.94 108 CYS A N 1
ATOM 823 C CA . CYS A 1 108 ? -8.938 -5.810 -3.570 1.00 89.94 108 CYS A CA 1
ATOM 824 C C . CYS A 1 108 ? -9.049 -6.973 -2.587 1.00 89.94 108 CYS A C 1
ATOM 826 O O . CYS A 1 108 ? -9.322 -8.102 -2.990 1.00 89.94 108 CYS A O 1
ATOM 828 N N . ILE A 1 109 ? -8.828 -6.695 -1.304 1.00 86.56 109 ILE A N 1
ATOM 829 C CA . ILE A 1 109 ? -8.952 -7.690 -0.238 1.00 86.56 109 ILE A CA 1
ATOM 830 C C . ILE A 1 109 ? -10.375 -7.638 0.315 1.00 86.56 109 ILE A C 1
ATOM 832 O O . ILE A 1 109 ? -10.869 -6.578 0.708 1.00 86.56 109 ILE A O 1
ATOM 836 N N . LEU A 1 110 ? -11.022 -8.797 0.338 1.00 83.44 110 LEU A N 1
ATOM 837 C CA . LEU A 1 110 ? -12.396 -9.001 0.764 1.00 83.44 110 LEU A CA 1
ATOM 838 C C . LEU A 1 110 ? -12.436 -10.181 1.734 1.00 83.44 110 LEU A C 1
ATOM 840 O O . LEU A 1 110 ? -12.431 -11.328 1.303 1.00 83.44 110 LEU A O 1
ATOM 844 N N . ASP A 1 111 ? -12.485 -9.894 3.034 1.00 78.81 111 ASP A N 1
ATOM 845 C CA . ASP A 1 111 ? -12.399 -10.911 4.088 1.00 78.81 111 ASP A CA 1
ATOM 846 C C . ASP A 1 111 ? -11.149 -11.800 3.921 1.00 78.81 111 ASP A C 1
ATOM 848 O O . ASP A 1 111 ? -10.043 -11.332 4.184 1.00 78.81 111 ASP A O 1
ATOM 852 N N . ASP A 1 112 ? -11.308 -13.050 3.490 1.00 83.31 112 ASP A N 1
ATOM 853 C CA . ASP A 1 112 ? -10.240 -14.025 3.240 1.00 83.31 112 ASP A CA 1
ATOM 854 C C . ASP A 1 112 ? -9.878 -14.185 1.751 1.00 83.31 112 ASP A C 1
ATOM 856 O O . ASP A 1 112 ? -9.043 -15.021 1.400 1.00 83.31 112 ASP A O 1
ATOM 860 N N . ALA A 1 113 ? -10.475 -13.381 0.867 1.00 88.06 113 ALA A N 1
ATOM 861 C CA . ALA A 1 113 ? -10.223 -13.405 -0.568 1.00 88.06 113 ALA A CA 1
ATOM 862 C C . ALA A 1 113 ? -9.401 -12.196 -1.042 1.00 88.06 113 ALA A C 1
ATOM 864 O O . ALA A 1 113 ? -9.630 -11.057 -0.635 1.00 88.06 113 ALA A O 1
ATOM 865 N N . LEU A 1 114 ? -8.499 -12.443 -1.995 1.00 90.00 114 LEU A N 1
ATOM 866 C CA . LEU A 1 114 ? -7.824 -11.418 -2.788 1.00 90.00 114 LEU A CA 1
ATOM 867 C C . LEU A 1 114 ? -8.383 -11.443 -4.216 1.00 90.00 114 LEU A C 1
ATOM 869 O O . LEU A 1 114 ? -8.268 -12.441 -4.927 1.00 90.00 114 LEU A O 1
ATOM 873 N N . ILE A 1 115 ? -8.977 -10.335 -4.649 1.00 93.81 115 ILE A N 1
ATOM 874 C CA . ILE A 1 115 ? -9.457 -10.132 -6.017 1.00 93.81 115 ILE A CA 1
ATOM 875 C C . ILE A 1 115 ? -8.410 -9.305 -6.758 1.00 93.81 115 ILE A C 1
ATOM 877 O O . ILE A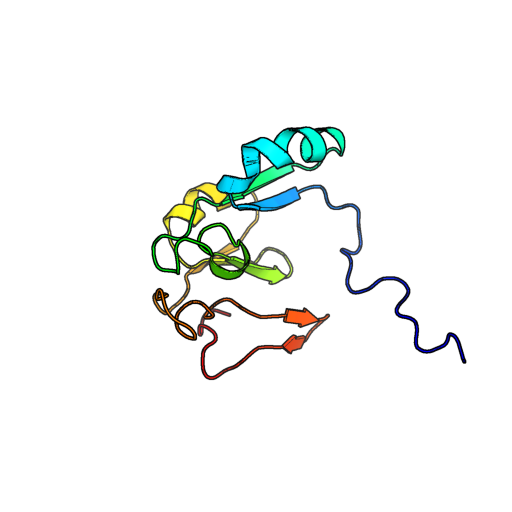 1 115 ? -8.215 -8.124 -6.470 1.00 93.81 115 ILE A O 1
ATOM 881 N N . HIS A 1 116 ? -7.729 -9.934 -7.709 1.00 94.75 116 HIS A N 1
ATOM 882 C CA . HIS A 1 116 ? -6.600 -9.346 -8.422 1.00 94.75 116 HIS A CA 1
ATOM 883 C C . HIS A 1 116 ? -6.400 -10.022 -9.788 1.00 94.75 116 HIS A C 1
ATOM 885 O O . HIS A 1 116 ? -7.060 -11.019 -10.094 1.00 94.75 116 HIS A O 1
ATOM 891 N N . ASN A 1 117 ? -5.506 -9.483 -10.624 1.00 95.94 117 ASN A N 1
ATOM 892 C CA . ASN A 1 117 ? -5.146 -10.110 -11.894 1.00 95.94 117 ASN A CA 1
ATOM 893 C C . ASN A 1 117 ? -3.810 -10.865 -11.753 1.00 95.94 117 ASN A C 1
ATOM 895 O O . ASN A 1 117 ? -2.757 -10.226 -11.780 1.00 95.94 117 ASN A O 1
ATOM 899 N N . PRO A 1 118 ? -3.811 -12.210 -11.686 1.00 94.62 118 PRO A N 1
ATOM 900 C CA . PRO A 1 118 ? -2.600 -12.992 -11.425 1.00 94.62 118 PRO A CA 1
ATOM 901 C C . PRO A 1 118 ? -1.564 -12.933 -12.560 1.00 94.62 118 PRO A C 1
ATOM 903 O O . PRO A 1 118 ? -0.447 -13.412 -12.385 1.00 94.62 118 PRO A O 1
ATOM 906 N N . LEU A 1 119 ? -1.911 -12.371 -13.726 1.00 95.62 119 LEU A N 1
ATOM 907 C CA . LEU A 1 119 ? -0.950 -12.126 -14.804 1.00 95.62 119 LEU A CA 1
ATOM 908 C C . LEU A 1 119 ? -0.039 -10.923 -14.527 1.00 95.62 119 LEU A C 1
ATOM 910 O O . LEU A 1 119 ? 1.049 -10.864 -15.096 1.00 95.62 119 LEU A O 1
ATOM 914 N N . TYR A 1 120 ? -0.487 -9.972 -13.701 1.00 94.69 120 TYR A N 1
ATOM 915 C CA . TYR A 1 120 ? 0.194 -8.688 -13.491 1.00 94.69 120 TYR A CA 1
ATOM 916 C C . TYR A 1 120 ? 0.520 -8.399 -12.028 1.00 94.69 120 TYR A C 1
ATOM 918 O O . TYR A 1 120 ? 1.476 -7.677 -11.766 1.00 94.69 120 TYR A O 1
ATOM 926 N N . THR A 1 121 ? -0.242 -8.955 -11.083 1.00 95.25 121 THR A N 1
ATOM 927 C CA . THR A 1 121 ? 0.041 -8.792 -9.657 1.00 95.25 121 THR A CA 1
ATOM 928 C C . THR A 1 121 ? 1.401 -9.386 -9.300 1.00 95.25 121 THR A C 1
ATOM 930 O O . THR A 1 121 ? 1.777 -10.466 -9.764 1.00 95.25 121 THR A O 1
ATOM 933 N N . ASP A 1 122 ? 2.132 -8.659 -8.465 1.00 95.38 122 ASP A N 1
ATOM 934 C CA . ASP A 1 122 ? 3.435 -9.047 -7.962 1.00 95.38 122 ASP A CA 1
ATOM 935 C C . ASP A 1 122 ? 3.353 -10.345 -7.146 1.00 95.38 122 ASP A C 1
ATOM 937 O O . ASP A 1 122 ? 2.377 -10.606 -6.451 1.00 95.38 122 ASP A O 1
ATOM 941 N N . ARG A 1 123 ? 4.403 -11.168 -7.204 1.00 93.62 123 ARG A N 1
ATOM 942 C CA . ARG A 1 123 ? 4.446 -12.465 -6.509 1.00 93.62 123 ARG A CA 1
ATOM 943 C C . ARG A 1 123 ? 4.577 -12.355 -4.988 1.00 93.62 123 ARG A C 1
ATOM 945 O O . ARG A 1 123 ? 4.479 -13.374 -4.309 1.00 93.62 123 ARG A O 1
ATOM 952 N N . ALA A 1 124 ? 4.900 -11.172 -4.473 1.00 91.56 124 ALA A N 1
ATOM 953 C CA . ALA A 1 124 ? 4.960 -10.899 -3.043 1.00 91.56 124 ALA A CA 1
ATOM 954 C C . ALA A 1 124 ? 3.575 -10.635 -2.424 1.00 91.56 124 ALA A C 1
ATOM 956 O O . ALA A 1 124 ? 3.477 -10.647 -1.194 1.00 91.56 124 ALA A O 1
ATOM 957 N N . VAL A 1 125 ? 2.553 -10.397 -3.259 1.00 87.19 125 VAL A N 1
ATOM 958 C CA . VAL A 1 125 ? 1.140 -10.207 -2.889 1.00 87.19 125 VAL A CA 1
ATOM 959 C C . VAL A 1 125 ? 0.420 -11.551 -2.840 1.00 87.19 125 VAL A C 1
ATOM 961 O O . VAL A 1 125 ? 0.627 -12.378 -3.756 1.00 87.19 125 VAL A O 1
#

Secondary structure (DSSP, 8-state):
--GGG--SS-S--SS---EEEEEGGGHHHHHHHHHTTT-EEEEE---SSS-TTTTT-GGGTEEE-STTEEEES-HHHHHHH--TT-EEEEPSS---SSTTTT-TT--EEETTEEE--TTTS-TT-